Protein AF-A0A0M4EVA5-F1 (afdb_monomer)

Structure (mmCIF, N/CA/C/O backbone):
data_AF-A0A0M4EVA5-F1
#
_entry.id   AF-A0A0M4EVA5-F1
#
loop_
_atom_site.group_PDB
_atom_site.id
_atom_site.type_symbol
_atom_site.label_atom_id
_atom_site.label_alt_id
_atom_site.label_comp_id
_atom_site.label_asym_id
_atom_site.label_entity_id
_atom_site.label_seq_id
_atom_site.pdbx_PDB_ins_code
_atom_site.Cartn_x
_atom_site.Cartn_y
_atom_site.Cartn_z
_atom_site.occupancy
_atom_site.B_iso_or_equiv
_atom_site.auth_seq_id
_atom_site.auth_comp_id
_atom_site.auth_asym_id
_atom_site.auth_atom_id
_atom_site.pdbx_PDB_model_num
ATOM 1 N N . MET A 1 1 ? 34.740 4.693 -28.562 1.00 58.00 1 MET A N 1
ATOM 2 C CA . MET A 1 1 ? 33.469 5.008 -29.243 1.00 58.00 1 MET A CA 1
ATOM 3 C C . MET A 1 1 ? 33.279 6.505 -29.091 1.00 58.00 1 MET A C 1
ATOM 5 O O . MET A 1 1 ? 33.240 6.960 -27.955 1.00 58.00 1 MET A O 1
ATOM 9 N N . GLU A 1 2 ? 33.348 7.270 -30.182 1.00 64.50 2 GLU A N 1
ATOM 10 C CA . GLU A 1 2 ? 33.239 8.733 -30.109 1.00 64.50 2 GLU A CA 1
ATOM 11 C C . GLU A 1 2 ? 31.833 9.131 -29.662 1.00 64.50 2 GLU A C 1
ATOM 13 O O . GLU A 1 2 ? 30.838 8.569 -30.125 1.00 64.50 2 GLU A O 1
ATOM 18 N N . ASN A 1 3 ? 31.762 10.078 -28.727 1.00 66.25 3 ASN A N 1
ATOM 19 C CA . ASN A 1 3 ? 30.496 10.666 -28.321 1.00 66.25 3 ASN A CA 1
ATOM 20 C C . ASN A 1 3 ? 29.874 11.378 -29.529 1.00 66.25 3 ASN A C 1
ATOM 22 O O . ASN A 1 3 ? 30.607 12.024 -30.284 1.00 66.25 3 ASN A O 1
ATOM 26 N N . PRO A 1 4 ? 28.546 11.288 -29.724 1.00 72.50 4 PRO A N 1
ATOM 27 C CA . PRO A 1 4 ? 27.898 12.012 -30.803 1.00 72.50 4 PRO A CA 1
ATOM 28 C C . PRO A 1 4 ? 28.210 13.515 -30.680 1.00 72.50 4 PRO A C 1
ATOM 30 O O . PRO A 1 4 ? 28.296 14.028 -29.561 1.00 72.50 4 PRO A O 1
ATOM 33 N N . PRO A 1 5 ? 28.348 14.238 -31.808 1.00 80.62 5 PRO A N 1
ATOM 34 C CA . PRO A 1 5 ? 28.706 15.661 -31.815 1.00 80.62 5 PRO A CA 1
ATOM 35 C C . PRO A 1 5 ? 27.675 16.542 -31.089 1.00 80.62 5 PRO A C 1
ATOM 37 O O . PRO A 1 5 ? 27.959 17.691 -30.760 1.00 80.62 5 PRO A O 1
ATOM 40 N N . VAL A 1 6 ? 26.486 15.996 -30.815 1.00 83.56 6 VAL A N 1
ATOM 41 C CA . VAL A 1 6 ? 25.446 16.591 -29.979 1.00 83.56 6 VAL A CA 1
ATOM 42 C C . VAL A 1 6 ? 24.968 15.545 -28.975 1.00 83.56 6 VAL A C 1
ATOM 44 O O . VAL A 1 6 ? 24.710 14.395 -29.337 1.00 83.56 6 VAL A O 1
ATOM 47 N N . ALA A 1 7 ? 24.823 15.944 -27.711 1.00 80.19 7 ALA A N 1
ATOM 48 C CA . ALA A 1 7 ? 24.297 15.073 -26.669 1.00 80.19 7 ALA A CA 1
ATOM 49 C C . ALA A 1 7 ? 22.850 14.649 -26.979 1.00 80.19 7 ALA A C 1
ATOM 51 O O . ALA A 1 7 ? 21.992 15.477 -27.291 1.00 80.19 7 ALA A O 1
ATOM 52 N N . ILE A 1 8 ? 22.564 13.351 -26.857 1.00 81.00 8 ILE A N 1
ATOM 53 C CA . ILE A 1 8 ? 21.215 12.813 -27.053 1.00 81.00 8 ILE A CA 1
ATOM 54 C C . ILE A 1 8 ? 20.347 13.216 -25.859 1.00 81.00 8 ILE A C 1
ATOM 56 O O . ILE A 1 8 ? 20.564 12.773 -24.730 1.00 81.00 8 ILE A O 1
ATOM 60 N N . HIS A 1 9 ? 19.339 14.049 -26.107 1.00 86.38 9 HIS A N 1
ATOM 61 C CA . HIS A 1 9 ? 18.430 14.513 -25.067 1.00 86.38 9 HIS A CA 1
ATOM 62 C C . HIS A 1 9 ? 17.294 13.506 -24.821 1.00 86.38 9 HIS A C 1
ATOM 64 O O . HIS A 1 9 ? 16.393 13.362 -25.646 1.00 86.38 9 HIS A O 1
ATOM 70 N N . LYS A 1 10 ? 17.294 12.849 -23.653 1.00 85.31 10 LYS A N 1
ATOM 71 C CA . LYS A 1 10 ? 16.350 11.763 -23.307 1.00 85.31 10 LYS A CA 1
ATOM 72 C C . LYS A 1 10 ? 14.953 12.206 -22.865 1.00 85.31 10 LYS A C 1
ATOM 74 O O . LYS A 1 10 ? 14.091 11.361 -22.661 1.00 85.31 10 LYS A O 1
ATOM 79 N N . ARG A 1 11 ? 14.710 13.511 -22.688 1.00 91.19 11 ARG A N 1
ATOM 80 C CA . ARG A 1 11 ? 13.394 14.059 -22.280 1.00 91.19 11 ARG A CA 1
ATOM 81 C C . ARG A 1 11 ? 12.799 13.392 -21.018 1.00 91.19 11 ARG A C 1
ATOM 83 O O . ARG A 1 11 ? 11.587 13.263 -20.911 1.00 91.19 11 ARG A O 1
ATOM 90 N N . GLY A 1 12 ? 13.645 12.970 -20.073 1.00 89.56 12 GLY A N 1
ATOM 91 C CA . GLY A 1 12 ? 13.220 12.361 -18.803 1.00 89.56 12 GLY A CA 1
ATOM 92 C C . GLY A 1 12 ? 12.962 10.848 -18.836 1.00 89.5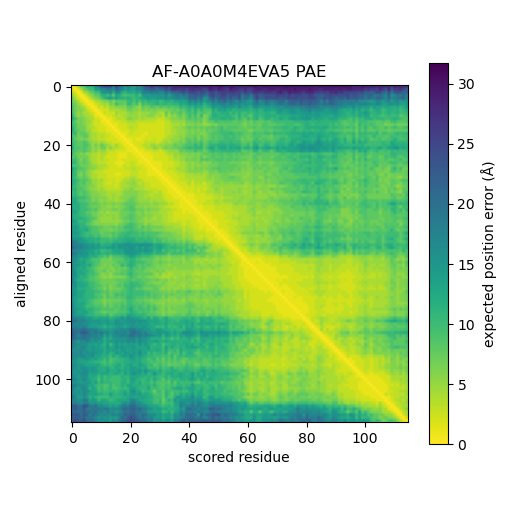6 12 GLY A C 1
ATOM 93 O O . GLY A 1 12 ? 12.638 10.280 -17.797 1.00 89.56 12 GLY A O 1
ATOM 94 N N . VAL A 1 13 ? 13.135 10.181 -19.983 1.00 90.88 13 VAL A N 1
ATOM 95 C CA . VAL A 1 13 ? 13.004 8.718 -20.081 1.00 90.88 13 VAL A CA 1
ATOM 96 C C . VAL A 1 13 ? 14.135 8.037 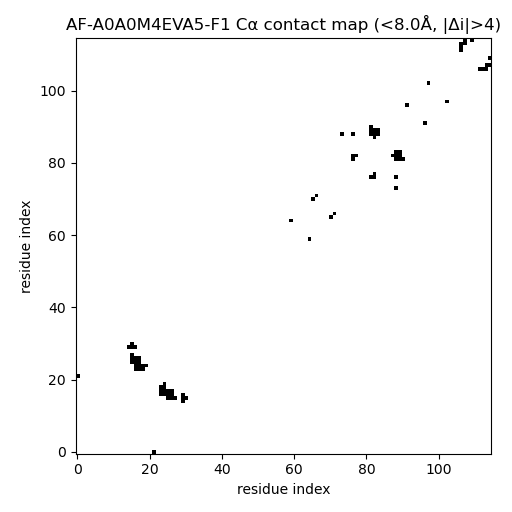-19.302 1.00 90.88 13 VAL A C 1
ATOM 98 O O . VAL A 1 13 ? 15.311 8.341 -19.518 1.00 90.88 13 VAL A O 1
ATOM 101 N N . ARG A 1 14 ? 13.778 7.121 -18.391 1.00 90.38 14 ARG A N 1
ATOM 102 C CA . ARG A 1 14 ? 14.731 6.259 -17.675 1.00 90.38 14 ARG A CA 1
ATOM 103 C C . ARG A 1 14 ? 15.112 5.066 -18.552 1.00 90.38 14 ARG A C 1
ATOM 105 O O . ARG A 1 14 ? 14.254 4.497 -19.217 1.00 90.38 14 ARG A O 1
ATOM 112 N N . ASP A 1 15 ? 16.389 4.695 -18.548 1.00 90.88 15 ASP A N 1
ATOM 113 C CA . ASP A 1 15 ? 16.885 3.585 -19.367 1.00 90.88 15 ASP A CA 1
ATOM 114 C C . ASP A 1 15 ? 16.495 2.220 -18.788 1.00 90.88 15 ASP A C 1
ATOM 116 O O . ASP A 1 15 ? 16.727 1.950 -17.609 1.00 90.88 15 ASP A O 1
ATOM 120 N N . THR A 1 16 ? 16.008 1.330 -19.650 1.00 94.25 16 THR A N 1
ATOM 121 C CA . THR A 1 16 ? 15.684 -0.073 -19.336 1.00 94.25 16 THR A CA 1
ATOM 122 C C . THR A 1 16 ? 16.852 -1.032 -19.600 1.00 94.25 16 THR A C 1
ATOM 124 O O . THR A 1 16 ? 16.742 -2.237 -19.411 1.00 94.25 16 THR A O 1
ATOM 127 N N . GLY A 1 17 ? 18.003 -0.517 -20.026 1.00 93.88 17 GLY A N 1
ATOM 128 C CA . GLY A 1 17 ? 19.131 -1.311 -20.501 1.00 93.88 17 GLY A CA 1
ATOM 129 C C . GLY A 1 17 ? 20.446 -0.540 -20.482 1.00 93.88 17 GLY A C 1
ATOM 130 O O . GLY A 1 17 ? 20.550 0.533 -19.882 1.00 93.88 17 GLY A O 1
ATOM 131 N N . ILE A 1 18 ? 21.469 -1.105 -21.119 1.00 92.50 18 ILE A N 1
ATOM 132 C CA . ILE A 1 18 ? 22.806 -0.512 -21.244 1.00 92.50 18 ILE A CA 1
ATOM 133 C C . ILE A 1 18 ? 23.361 -0.703 -22.659 1.00 92.50 18 ILE A C 1
ATOM 135 O O . ILE A 1 18 ? 22.976 -1.623 -23.374 1.00 92.50 18 ILE A O 1
ATOM 139 N N . MET A 1 19 ? 24.288 0.161 -23.071 1.00 89.75 19 MET A N 1
ATOM 140 C CA . MET A 1 19 ? 24.992 0.022 -24.349 1.00 89.75 19 MET A CA 1
ATOM 141 C C . MET A 1 19 ? 26.214 -0.890 -24.184 1.00 89.75 19 MET A C 1
ATOM 143 O O . MET A 1 19 ? 27.104 -0.577 -23.395 1.00 89.75 19 MET A O 1
ATOM 147 N N . ILE A 1 20 ? 26.294 -1.973 -24.958 1.00 92.50 20 ILE A N 1
ATOM 148 C CA . ILE A 1 20 ? 27.444 -2.887 -25.019 1.00 92.50 20 ILE A CA 1
ATOM 149 C C . ILE A 1 20 ? 27.899 -2.970 -26.478 1.00 92.50 20 ILE A C 1
ATOM 151 O O . ILE A 1 20 ? 27.118 -3.325 -27.354 1.00 92.50 20 ILE A O 1
ATOM 155 N N . ASN A 1 21 ? 29.157 -2.617 -26.763 1.00 91.31 21 ASN A N 1
ATOM 156 C CA . ASN A 1 21 ? 29.740 -2.666 -28.116 1.00 91.31 21 ASN A CA 1
ATOM 157 C C . ASN A 1 21 ? 28.915 -1.935 -29.197 1.00 91.31 21 ASN A C 1
ATOM 159 O O . ASN A 1 21 ? 28.867 -2.353 -30.349 1.00 91.31 21 ASN A O 1
ATOM 163 N N . GLY A 1 22 ? 28.256 -0.835 -28.823 1.00 85.75 22 GLY A N 1
ATOM 164 C CA . GLY A 1 22 ? 27.415 -0.046 -29.726 1.00 85.75 22 GLY A CA 1
ATOM 165 C C . GLY A 1 22 ? 26.007 -0.598 -29.957 1.00 85.75 22 GLY A C 1
ATOM 166 O O . GLY A 1 22 ? 25.230 0.036 -30.665 1.00 85.75 22 GLY A O 1
ATOM 167 N N . GLN A 1 23 ? 25.648 -1.709 -29.313 1.00 90.56 23 GLN A N 1
ATOM 168 C CA . GLN A 1 23 ? 24.299 -2.261 -29.303 1.00 90.56 23 GLN A CA 1
ATOM 169 C C . GLN A 1 23 ? 23.622 -1.986 -27.955 1.00 90.56 23 GLN A C 1
ATOM 171 O O . GLN A 1 23 ? 24.235 -2.148 -26.899 1.00 90.56 23 GLN A O 1
ATOM 176 N N . TYR A 1 24 ? 22.356 -1.566 -27.981 1.00 90.75 24 TYR A N 1
ATOM 177 C CA . TYR A 1 24 ? 21.549 -1.453 -26.766 1.00 90.75 24 TYR A CA 1
ATOM 178 C C . TYR A 1 24 ? 21.077 -2.842 -26.340 1.00 90.75 24 TYR A C 1
ATOM 180 O O . TYR A 1 24 ? 20.472 -3.562 -27.135 1.00 90.75 24 TYR A O 1
ATOM 188 N N . VAL A 1 25 ? 21.377 -3.214 -25.100 1.00 94.88 25 VAL A N 1
ATOM 189 C CA . VAL A 1 25 ? 20.970 -4.478 -24.48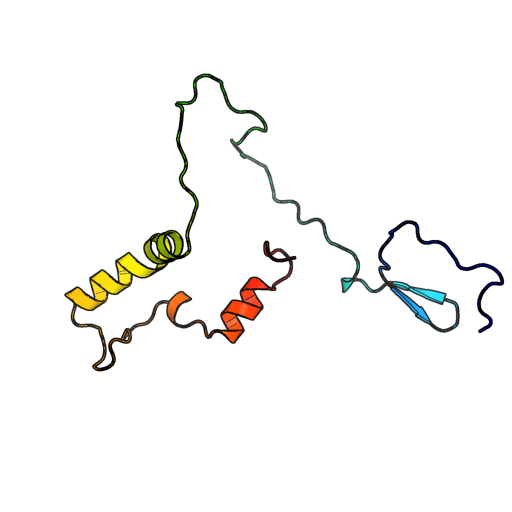8 1.00 94.88 25 VAL A CA 1
ATOM 190 C C . VAL A 1 25 ? 19.993 -4.160 -23.365 1.00 94.88 25 VAL A C 1
ATOM 192 O O . VAL A 1 25 ? 20.348 -3.482 -22.397 1.00 94.88 25 VAL A O 1
ATOM 195 N N . GLU A 1 26 ? 18.758 -4.628 -23.513 1.00 94.62 26 GLU A N 1
ATOM 196 C CA . GLU A 1 26 ? 17.705 -4.491 -22.505 1.00 94.62 26 GLU A CA 1
ATOM 197 C C . GLU A 1 26 ? 17.970 -5.408 -21.304 1.00 94.62 26 GLU A C 1
ATOM 199 O O . GLU A 1 26 ? 18.489 -6.514 -21.451 1.00 94.62 26 GLU A O 1
ATOM 204 N N . ILE A 1 27 ? 17.619 -4.935 -20.106 1.00 93.69 27 ILE A N 1
ATOM 205 C CA . ILE A 1 27 ? 17.712 -5.685 -18.851 1.00 93.69 27 ILE A CA 1
ATOM 206 C C . ILE A 1 27 ? 16.286 -5.836 -18.328 1.00 93.69 27 ILE A C 1
ATOM 208 O O . ILE A 1 27 ? 15.665 -4.840 -17.955 1.00 93.69 27 ILE A O 1
ATOM 212 N N . ALA A 1 28 ? 15.765 -7.063 -18.311 1.00 90.81 28 ALA A N 1
ATOM 213 C CA . ALA A 1 28 ? 14.365 -7.332 -17.983 1.00 90.81 28 ALA A CA 1
ATOM 214 C C . ALA A 1 28 ? 13.962 -6.757 -16.613 1.00 90.81 28 ALA A C 1
ATOM 216 O O . ALA A 1 28 ? 12.919 -6.130 -16.495 1.00 90.81 28 ALA A O 1
ATOM 217 N N . GLU A 1 29 ? 14.836 -6.848 -15.610 1.00 88.62 29 GLU A N 1
ATOM 218 C CA . GLU A 1 29 ? 14.600 -6.355 -14.247 1.00 88.62 29 GLU A CA 1
ATOM 219 C C . GLU A 1 29 ? 14.535 -4.820 -14.142 1.00 88.62 29 GLU A C 1
ATOM 221 O O . GLU A 1 29 ? 14.142 -4.285 -13.106 1.00 88.62 29 GLU A O 1
ATOM 226 N N . LYS A 1 30 ? 14.943 -4.088 -15.189 1.00 88.31 30 LYS A N 1
ATOM 227 C CA . LYS A 1 30 ? 14.806 -2.624 -15.268 1.00 88.31 30 LYS A CA 1
ATOM 228 C C . LYS A 1 30 ? 13.526 -2.178 -15.970 1.00 88.31 30 LYS A C 1
ATOM 230 O O . LYS A 1 30 ? 13.229 -0.982 -15.962 1.00 88.31 30 LYS A O 1
ATOM 235 N N . ILE A 1 31 ? 12.799 -3.094 -16.604 1.00 90.38 31 ILE A N 1
ATOM 236 C CA . ILE A 1 31 ? 11.512 -2.798 -17.226 1.00 90.38 31 ILE A CA 1
ATOM 237 C C . ILE A 1 31 ? 10.454 -2.848 -16.113 1.00 90.38 31 ILE A C 1
ATOM 239 O O . ILE A 1 31 ? 10.348 -3.864 -15.433 1.00 90.38 31 ILE A O 1
ATOM 243 N N . PRO A 1 32 ? 9.704 -1.759 -15.863 1.00 88.06 32 PRO A N 1
ATOM 244 C CA . PRO A 1 32 ? 8.702 -1.755 -14.807 1.00 88.06 32 PRO A CA 1
ATOM 245 C C . PRO A 1 32 ? 7.510 -2.637 -15.191 1.00 88.06 32 PRO A C 1
ATOM 247 O O . PRO A 1 32 ? 6.875 -2.417 -16.224 1.00 88.06 32 PRO A O 1
ATOM 250 N N . ASP A 1 33 ? 7.173 -3.582 -14.318 1.00 86.50 33 ASP A N 1
ATOM 251 C CA . ASP A 1 33 ? 5.976 -4.405 -14.451 1.00 86.50 33 ASP A CA 1
ATOM 252 C C . ASP A 1 33 ? 4.753 -3.694 -13.864 1.00 86.50 33 ASP A C 1
ATOM 254 O O . ASP A 1 33 ? 4.774 -3.187 -12.739 1.00 86.50 33 ASP A O 1
ATOM 258 N N . ILE A 1 34 ? 3.649 -3.691 -14.611 1.00 89.31 34 ILE A N 1
ATOM 259 C CA . ILE A 1 34 ? 2.358 -3.216 -14.109 1.00 89.31 34 ILE A CA 1
ATOM 260 C C . ILE A 1 34 ? 1.625 -4.407 -13.494 1.00 89.31 34 ILE A C 1
ATOM 262 O O . ILE A 1 34 ? 1.072 -5.247 -14.205 1.00 89.31 34 ILE A O 1
ATOM 266 N N . ILE A 1 35 ? 1.600 -4.472 -12.163 1.00 86.94 35 ILE A N 1
ATOM 267 C CA . ILE A 1 35 ? 0.890 -5.524 -11.430 1.00 86.94 35 ILE A CA 1
ATOM 268 C C . ILE A 1 35 ? -0.605 -5.189 -11.386 1.00 86.94 35 ILE A C 1
ATOM 270 O O . ILE A 1 35 ? -1.046 -4.345 -10.607 1.00 86.94 35 ILE A O 1
ATOM 274 N N . VAL A 1 36 ? -1.391 -5.843 -12.245 1.00 92.44 36 VAL A N 1
ATOM 275 C CA . VAL A 1 36 ? -2.846 -5.644 -12.337 1.00 92.44 36 VAL A CA 1
ATOM 276 C C . VAL A 1 36 ? -3.575 -6.745 -11.553 1.00 92.44 36 VAL A C 1
ATOM 278 O O . VAL A 1 36 ? -3.483 -7.911 -11.940 1.00 92.44 36 VAL A O 1
ATOM 281 N N . PRO A 1 37 ? -4.306 -6.420 -10.469 1.00 92.25 37 PRO A N 1
ATOM 282 C CA . PRO A 1 37 ? -5.102 -7.406 -9.741 1.00 92.25 37 PRO A CA 1
ATOM 283 C C . PRO A 1 37 ? -6.369 -7.798 -10.517 1.00 92.25 37 PRO A C 1
ATOM 285 O O . PRO A 1 37 ? -6.901 -7.010 -11.300 1.00 92.25 37 PRO A O 1
ATOM 288 N N . ASP A 1 38 ? -6.901 -8.995 -10.251 1.00 96.25 38 ASP A N 1
ATOM 289 C CA . ASP A 1 38 ? -8.230 -9.379 -10.736 1.00 96.25 38 ASP A CA 1
ATOM 290 C C . ASP A 1 38 ? -9.309 -8.556 -10.015 1.00 96.25 38 ASP A C 1
ATOM 292 O O . ASP A 1 38 ? -9.394 -8.536 -8.786 1.00 96.25 38 ASP A O 1
ATOM 296 N N . LEU A 1 39 ? -10.134 -7.857 -10.793 1.00 96.75 39 LEU A N 1
ATOM 297 C CA . LEU A 1 39 ? -11.205 -6.996 -10.288 1.00 96.75 39 LEU A CA 1
ATOM 298 C C . LEU A 1 39 ? -12.581 -7.672 -10.326 1.00 96.75 39 LEU A C 1
ATOM 300 O O . LEU A 1 39 ? -13.596 -7.021 -10.050 1.00 96.75 39 LEU A O 1
ATOM 304 N N . THR A 1 40 ? -12.646 -8.966 -10.649 1.00 97.44 40 THR A N 1
ATOM 305 C CA . THR A 1 40 ? -13.888 -9.740 -10.630 1.00 97.44 40 THR A CA 1
ATOM 306 C C . THR A 1 40 ? -14.523 -9.684 -9.237 1.00 97.44 40 THR A C 1
ATOM 308 O O . THR A 1 40 ? -13.940 -10.089 -8.237 1.00 97.44 40 THR A O 1
ATOM 311 N N . GLY A 1 41 ? -15.737 -9.133 -9.149 1.00 97.00 41 GLY A N 1
ATOM 312 C CA . GLY A 1 41 ? -16.450 -8.964 -7.876 1.00 97.00 41 GLY A CA 1
ATOM 313 C C . GLY A 1 41 ? -16.026 -7.754 -7.030 1.00 97.00 41 GLY A C 1
ATOM 314 O O . GLY A 1 41 ? -16.544 -7.589 -5.923 1.00 97.00 41 GLY A O 1
ATOM 315 N N . CYS A 1 42 ? -15.150 -6.870 -7.527 1.00 96.94 42 CYS A N 1
ATOM 316 C CA . CYS A 1 42 ? -14.785 -5.644 -6.818 1.00 96.94 42 CYS A CA 1
ATOM 317 C C . CYS A 1 42 ? -16.000 -4.707 -6.659 1.00 96.94 42 CYS A C 1
ATOM 319 O O . CYS A 1 42 ? -16.572 -4.192 -7.627 1.00 96.94 42 CYS A O 1
ATOM 321 N N . LYS A 1 43 ? -16.413 -4.491 -5.403 1.00 97.31 43 LYS A N 1
ATOM 322 C CA . LYS A 1 43 ? -17.576 -3.655 -5.052 1.00 97.31 43 LYS A CA 1
ATOM 323 C C . LYS A 1 43 ? -17.255 -2.162 -5.035 1.00 97.31 43 LYS A C 1
ATOM 325 O O . LYS A 1 43 ? -18.169 -1.355 -5.199 1.00 97.31 43 LYS A O 1
ATOM 330 N N . LEU A 1 44 ? -15.987 -1.805 -4.830 1.00 96.75 44 LEU A N 1
ATOM 331 C CA . LEU A 1 44 ? -15.541 -0.416 -4.766 1.00 96.75 44 LEU A CA 1
ATOM 332 C C . LEU A 1 44 ? -15.739 0.267 -6.123 1.00 96.75 44 LEU A C 1
ATOM 334 O O . LEU A 1 44 ? -15.587 -0.350 -7.180 1.00 96.75 44 LEU A O 1
ATOM 338 N N . LYS A 1 45 ? -16.122 1.544 -6.087 1.00 96.06 45 LYS A N 1
ATOM 339 C CA . LYS A 1 45 ? -16.343 2.380 -7.271 1.00 96.06 45 LYS A CA 1
ATOM 340 C C . LYS A 1 45 ? -15.452 3.622 -7.190 1.00 96.06 45 LYS A C 1
ATOM 342 O O . LYS A 1 45 ? -15.131 4.039 -6.081 1.00 96.06 45 LYS A O 1
ATOM 347 N N . PRO A 1 46 ? -15.094 4.242 -8.331 1.00 97.38 46 PRO A N 1
ATOM 348 C CA . PRO A 1 46 ? -14.260 5.449 -8.345 1.00 97.38 46 PRO A CA 1
ATOM 349 C C . PRO A 1 46 ? -14.878 6.651 -7.617 1.00 97.38 46 PRO A C 1
ATOM 351 O O . PRO A 1 46 ? -14.169 7.586 -7.262 1.00 97.38 46 PRO A O 1
ATOM 354 N N . TYR A 1 47 ? -16.197 6.630 -7.404 1.00 96.44 47 TYR A N 1
ATOM 355 C CA . TYR A 1 47 ? -16.945 7.701 -6.758 1.00 96.44 47 TYR A CA 1
ATOM 356 C C . TYR A 1 47 ? -17.764 7.167 -5.586 1.00 96.44 47 TYR A C 1
ATOM 358 O O . TYR A 1 47 ? -18.259 6.036 -5.613 1.00 96.44 47 TYR A O 1
ATOM 366 N N . VAL A 1 48 ? -17.942 8.022 -4.580 1.00 95.56 48 VAL A N 1
ATOM 367 C CA . VAL A 1 48 ? -18.726 7.753 -3.370 1.00 95.56 48 VAL A CA 1
ATOM 368 C C . VAL A 1 48 ? -20.024 8.565 -3.415 1.00 95.56 48 VAL A C 1
ATOM 370 O O . VAL A 1 48 ? -20.083 9.643 -4.001 1.00 95.56 48 VAL A O 1
ATOM 373 N N . SER A 1 49 ? -21.093 8.032 -2.823 1.00 96.75 49 SER A N 1
ATOM 374 C CA . SER A 1 49 ? -22.387 8.717 -2.735 1.00 96.75 49 SER A CA 1
ATOM 375 C C . SER A 1 49 ? -22.349 9.871 -1.733 1.00 96.75 49 SER A C 1
ATOM 377 O O . SER A 1 49 ? -21.857 9.700 -0.622 1.00 96.75 49 SER A O 1
ATOM 379 N N . TYR A 1 50 ? -23.009 10.985 -2.059 1.00 95.94 50 TYR A N 1
ATOM 380 C CA . TYR A 1 50 ? -23.254 12.096 -1.127 1.00 95.94 50 TYR A CA 1
ATOM 381 C C . TYR A 1 50 ? -24.072 11.712 0.114 1.00 95.94 50 TYR A C 1
ATOM 383 O O . TYR A 1 50 ? -24.143 12.479 1.064 1.00 95.94 50 TYR A O 1
ATOM 391 N N . LYS A 1 51 ? -24.718 10.539 0.113 1.00 95.62 51 LYS A N 1
ATOM 392 C CA . LYS A 1 51 ? -25.445 10.023 1.283 1.00 95.62 51 LYS A CA 1
ATOM 393 C C . LYS A 1 51 ? -24.524 9.399 2.339 1.00 95.62 51 LYS A C 1
ATOM 395 O O . LYS A 1 51 ? -25.024 8.991 3.383 1.00 95.62 51 LYS A O 1
ATOM 400 N N . ALA A 1 52 ? -23.231 9.235 2.051 1.00 94.06 52 ALA A N 1
ATOM 401 C CA . ALA A 1 52 ? -22.280 8.723 3.028 1.00 94.06 52 ALA A CA 1
ATOM 402 C C . ALA A 1 52 ? -22.166 9.699 4.215 1.00 94.06 52 ALA A C 1
ATOM 404 O O . ALA A 1 52 ? -22.195 10.911 3.999 1.00 94.06 52 ALA A O 1
ATOM 405 N N . PRO A 1 53 ? -22.065 9.196 5.457 1.00 94.31 53 PRO A N 1
ATOM 406 C CA . PRO A 1 53 ? -21.875 10.056 6.615 1.00 94.31 53 PRO A CA 1
ATOM 407 C C . PRO A 1 53 ? -20.534 10.786 6.522 1.00 94.31 53 PRO A C 1
ATOM 409 O O . PRO A 1 53 ? -19.559 10.256 5.98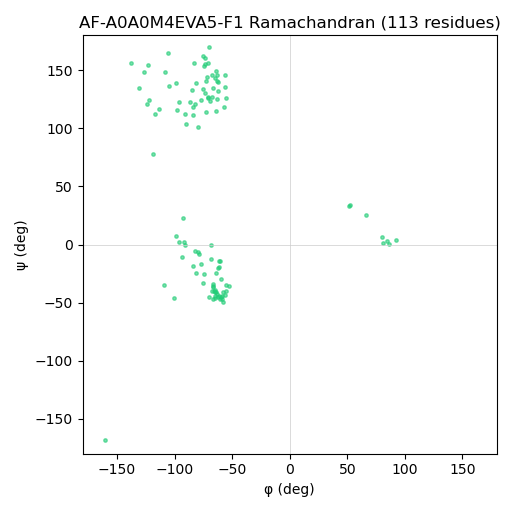6 1.00 94.31 53 PRO A O 1
ATOM 412 N N . GLU A 1 54 ? -20.487 11.990 7.079 1.00 92.81 54 GLU A N 1
ATOM 413 C CA . GLU A 1 54 ? -19.241 12.728 7.229 1.00 92.81 54 GLU A CA 1
ATOM 414 C C . GLU A 1 54 ? -18.375 12.052 8.299 1.00 92.81 54 GLU A C 1
ATOM 416 O O . GLU A 1 54 ? -18.834 11.775 9.409 1.00 92.81 54 GLU A O 1
ATOM 421 N N . VAL A 1 55 ? -17.126 11.749 7.947 1.00 90.56 55 VAL A N 1
ATOM 422 C CA . VAL A 1 55 ? -16.157 11.104 8.836 1.00 90.56 55 VAL A CA 1
ATOM 423 C C . VAL A 1 55 ? -14.945 12.016 8.950 1.00 90.56 55 VAL A C 1
ATOM 425 O O . VAL A 1 55 ? -14.329 12.359 7.944 1.00 90.56 55 VAL A O 1
ATOM 428 N N . VAL A 1 56 ? -14.590 12.388 10.180 1.00 89.69 56 VAL A N 1
ATOM 429 C CA . VAL A 1 56 ? -13.347 13.109 10.468 1.00 89.69 56 VAL A CA 1
ATOM 430 C C . VAL A 1 56 ? -12.268 12.076 10.768 1.00 89.69 56 VAL A C 1
ATOM 432 O O . VAL A 1 56 ? -12.344 11.370 11.772 1.00 89.69 56 VAL A O 1
ATOM 435 N N . GLN A 1 57 ? -11.282 11.969 9.881 1.00 88.19 57 GLN A N 1
ATOM 436 C 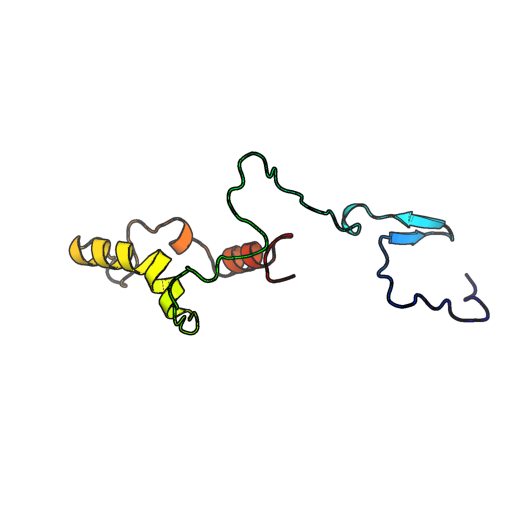CA . GLN A 1 57 ? -10.136 11.085 10.060 1.00 88.19 57 GLN A CA 1
ATOM 437 C C . GLN A 1 57 ? -8.967 11.875 10.653 1.00 88.19 57 GLN A C 1
ATOM 439 O O . GLN A 1 57 ? -8.543 12.882 10.087 1.00 88.19 57 GLN A O 1
ATOM 444 N N . SER A 1 58 ? -8.460 11.428 11.801 1.00 90.94 58 SER A N 1
ATOM 445 C CA . SER A 1 58 ? -7.220 11.949 12.377 1.00 90.94 58 SER A CA 1
ATOM 446 C C . SER A 1 58 ? -6.002 11.454 11.596 1.00 90.94 58 SER A C 1
ATOM 448 O O . SER A 1 58 ? -6.071 10.450 10.884 1.00 90.94 58 SER A O 1
ATOM 450 N N . GLU A 1 59 ? -4.874 12.146 11.751 1.00 93.38 59 GLU A N 1
ATOM 451 C CA . GLU A 1 59 ? -3.591 11.686 11.220 1.00 93.38 59 GLU A CA 1
ATOM 452 C C . GLU A 1 59 ? -3.260 10.288 11.758 1.00 93.38 59 GLU A C 1
ATOM 454 O O . GLU A 1 59 ? -3.449 10.012 12.943 1.00 93.38 59 GLU A O 1
ATOM 459 N N . PHE A 1 60 ? -2.795 9.406 10.872 1.00 92.69 60 PHE A N 1
ATOM 460 C CA . PHE A 1 60 ? -2.394 8.055 11.242 1.00 92.69 60 PHE A CA 1
ATOM 461 C C . PHE A 1 60 ? -0.955 8.064 11.754 1.00 92.69 60 PHE A C 1
ATOM 463 O O . PHE A 1 60 ? -0.030 8.418 11.023 1.00 92.69 60 PHE A O 1
ATOM 470 N N . THR A 1 61 ? -0.763 7.667 13.009 1.00 95.06 61 THR A N 1
ATOM 471 C CA . THR A 1 61 ? 0.534 7.713 13.690 1.00 95.06 61 THR A CA 1
ATOM 472 C C . THR A 1 61 ? 1.165 6.328 13.837 1.00 95.06 61 THR A C 1
ATOM 474 O O . THR A 1 61 ? 0.510 5.288 13.730 1.00 95.06 61 THR A O 1
ATOM 477 N N . SER A 1 62 ? 2.463 6.288 14.153 1.00 93.50 62 SER A N 1
ATOM 478 C CA . SER A 1 62 ? 3.156 5.037 14.497 1.00 93.50 62 SER A CA 1
ATOM 479 C C . SER A 1 62 ? 2.552 4.345 15.724 1.00 93.50 62 SER A C 1
ATOM 481 O O . SER A 1 62 ? 2.575 3.116 15.807 1.00 93.50 62 SER A O 1
ATOM 483 N N . LEU A 1 63 ? 1.969 5.114 16.651 1.00 94.94 63 LEU A N 1
ATOM 484 C CA . LEU A 1 63 ? 1.255 4.582 17.807 1.00 94.94 63 LEU A CA 1
ATOM 485 C C . LEU A 1 63 ? -0.032 3.858 17.390 1.00 94.94 63 LEU A C 1
ATOM 487 O O . LEU A 1 63 ? -0.322 2.793 17.929 1.00 94.94 63 LEU A O 1
ATOM 491 N N . ASP A 1 64 ? -0.771 4.383 16.411 1.00 94.69 64 ASP A N 1
ATOM 492 C CA . ASP A 1 64 ? -1.981 3.731 15.893 1.00 94.69 64 ASP A CA 1
ATOM 493 C C . ASP A 1 64 ? -1.646 2.388 15.244 1.00 94.69 64 ASP A C 1
ATOM 495 O O . ASP A 1 64 ? -2.306 1.382 15.511 1.00 94.69 64 ASP A O 1
ATOM 499 N N . LEU A 1 65 ? -0.563 2.344 14.461 1.00 92.19 65 LEU A N 1
ATOM 500 C CA . LEU A 1 65 ? -0.056 1.104 13.877 1.00 92.19 65 LEU A CA 1
ATOM 501 C C . LEU A 1 65 ? 0.378 0.105 14.957 1.00 92.19 65 LEU A C 1
ATOM 503 O O . LEU A 1 65 ? 0.020 -1.073 14.890 1.00 92.19 65 LEU A O 1
ATOM 507 N N . PHE A 1 66 ? 1.113 0.568 15.974 1.00 94.31 66 PHE A N 1
ATOM 508 C CA . PHE A 1 66 ? 1.520 -0.277 17.096 1.00 94.31 66 PHE A CA 1
ATOM 509 C C . PHE A 1 66 ? 0.305 -0.862 17.824 1.00 94.31 66 PHE A C 1
ATOM 511 O O . PHE A 1 66 ? 0.253 -2.062 18.108 1.00 94.31 66 PHE A O 1
ATOM 518 N N . ASN A 1 67 ? -0.703 -0.028 18.071 1.00 95.19 67 ASN A N 1
ATOM 519 C CA . ASN A 1 67 ? -1.931 -0.439 18.729 1.00 95.19 67 ASN A CA 1
ATOM 520 C C . ASN A 1 67 ? -2.725 -1.444 17.891 1.00 95.19 67 ASN A C 1
ATOM 522 O O . ASN A 1 67 ? -3.203 -2.436 18.439 1.00 95.19 67 ASN A O 1
ATOM 526 N N . ALA A 1 68 ? -2.813 -1.246 16.577 1.00 92.94 68 ALA A N 1
ATOM 527 C CA . ALA A 1 68 ? -3.522 -2.151 15.680 1.00 92.94 68 ALA A CA 1
ATOM 528 C C . ALA A 1 68 ? -2.858 -3.536 15.564 1.00 92.94 68 ALA A C 1
ATOM 530 O O . ALA A 1 68 ? -3.565 -4.537 15.450 1.00 92.94 68 ALA A O 1
ATOM 531 N N . VAL A 1 69 ? -1.520 -3.602 15.591 1.00 92.62 69 VAL A N 1
ATOM 532 C CA . VAL A 1 69 ? -0.772 -4.838 15.291 1.00 92.62 69 VAL A CA 1
ATOM 533 C C . VAL A 1 69 ? -0.288 -5.570 16.546 1.00 92.62 69 VAL A C 1
ATOM 535 O O . VAL A 1 69 ? -0.444 -6.787 16.629 1.00 92.62 69 VAL A O 1
ATOM 538 N N . TYR A 1 70 ? 0.289 -4.861 17.520 1.00 93.06 70 TYR A N 1
ATOM 539 C CA . TYR A 1 70 ? 1.037 -5.476 18.628 1.00 93.06 70 TYR A CA 1
ATOM 540 C C . TYR A 1 70 ? 0.325 -5.390 19.980 1.00 93.06 70 TYR A C 1
ATOM 542 O O . TYR A 1 70 ? 0.426 -6.318 20.785 1.00 93.06 70 TYR A O 1
ATOM 550 N N . SER A 1 71 ? -0.409 -4.302 20.248 1.00 93.50 71 SER A N 1
ATOM 551 C CA . SER A 1 71 ? -0.900 -4.017 21.609 1.00 93.50 71 SER A CA 1
ATOM 552 C C . SER A 1 71 ? -1.738 -5.143 22.214 1.00 93.50 71 SER A C 1
ATOM 554 O O . SER A 1 71 ? -1.536 -5.507 23.372 1.00 93.50 71 SER A O 1
ATOM 556 N N . LYS A 1 72 ? -2.647 -5.732 21.427 1.00 93.62 72 LYS A N 1
ATOM 557 C CA . LYS A 1 72 ? -3.551 -6.785 21.895 1.00 93.62 72 LYS A CA 1
ATOM 558 C C . LYS A 1 72 ? -2.772 -7.971 22.454 1.00 93.62 72 LYS A C 1
ATOM 560 O O . LYS A 1 72 ? -3.050 -8.408 23.568 1.00 93.62 72 LYS A O 1
ATOM 565 N N . LYS A 1 73 ? -1.781 -8.448 21.701 1.00 93.19 73 LYS A N 1
ATOM 566 C CA . LYS A 1 73 ? -0.982 -9.601 22.097 1.00 93.19 73 LYS A CA 1
ATOM 567 C C . LYS A 1 73 ? -0.133 -9.295 23.330 1.00 93.19 73 LYS A C 1
ATOM 569 O O . LYS A 1 73 ? -0.157 -10.061 24.284 1.00 93.19 73 LYS A O 1
ATOM 574 N N . ILE A 1 74 ? 0.549 -8.150 23.352 1.00 93.44 74 ILE A N 1
ATOM 575 C CA . ILE A 1 74 ? 1.394 -7.757 24.491 1.00 93.44 74 ILE A CA 1
ATOM 576 C C . ILE A 1 74 ? 0.573 -7.688 25.788 1.00 93.44 74 ILE A C 1
ATOM 578 O O . ILE A 1 74 ? 1.022 -8.143 26.838 1.00 93.44 74 ILE A O 1
ATOM 582 N N . ILE A 1 75 ? -0.656 -7.163 25.726 1.00 94.06 75 ILE A N 1
ATOM 583 C CA . ILE A 1 75 ? -1.564 -7.118 26.881 1.00 94.06 75 ILE A CA 1
ATOM 584 C C . ILE A 1 75 ? -1.958 -8.531 27.338 1.00 94.06 75 ILE A C 1
ATOM 586 O O . ILE A 1 75 ? -2.055 -8.779 28.542 1.00 94.06 75 ILE A O 1
ATOM 590 N N . GLU A 1 76 ? -2.221 -9.445 26.404 1.00 94.00 76 GLU A N 1
ATOM 591 C CA . GLU A 1 76 ? -2.549 -10.843 26.702 1.00 94.00 76 GLU A CA 1
ATOM 592 C C . GLU A 1 76 ? -1.363 -11.569 27.356 1.00 94.00 76 GLU A C 1
ATOM 594 O O . GLU A 1 76 ? -1.543 -12.188 28.407 1.00 94.00 76 GLU A O 1
ATOM 599 N N . ASP A 1 77 ? -0.151 -11.411 26.822 1.00 93.44 77 ASP A N 1
ATOM 600 C CA . ASP A 1 77 ? 1.069 -12.014 27.369 1.00 93.44 77 ASP A CA 1
ATOM 601 C C . ASP A 1 77 ? 1.415 -11.454 28.753 1.00 93.44 77 ASP A C 1
ATOM 603 O O . ASP A 1 77 ? 1.772 -12.212 29.659 1.00 93.44 77 ASP A O 1
ATOM 607 N N . PHE A 1 78 ? 1.231 -10.144 28.955 1.00 93.12 78 PHE A N 1
ATOM 608 C CA . PHE A 1 78 ? 1.405 -9.506 30.259 1.00 93.12 78 PHE A CA 1
ATOM 609 C C . PHE A 1 78 ? 0.441 -10.086 31.301 1.00 93.12 78 PHE A C 1
ATOM 611 O O . PHE A 1 78 ? 0.855 -10.457 32.398 1.00 93.12 78 PHE A O 1
ATOM 618 N N . LYS A 1 79 ? -0.847 -10.223 30.955 1.00 94.81 79 LYS A N 1
ATOM 619 C CA . LYS A 1 79 ? -1.862 -10.807 31.850 1.00 94.81 79 LYS A CA 1
ATOM 620 C C . LYS A 1 79 ? -1.619 -12.289 32.128 1.00 94.81 79 LYS A C 1
ATOM 622 O O . LYS A 1 79 ? -1.921 -12.752 33.223 1.00 94.81 79 LYS A O 1
ATOM 627 N N . ALA A 1 80 ? -1.098 -13.025 31.150 1.00 93.31 80 ALA A N 1
ATOM 628 C CA . ALA A 1 80 ? -0.803 -14.449 31.266 1.00 93.31 80 ALA A CA 1
ATOM 629 C C . ALA A 1 80 ? 0.545 -14.745 31.950 1.00 93.31 80 ALA A C 1
ATOM 631 O O . ALA A 1 80 ? 0.856 -15.913 32.179 1.00 93.31 80 ALA A O 1
ATOM 632 N N . GLY A 1 81 ? 1.350 -13.723 32.267 1.00 90.94 81 GLY A N 1
ATOM 633 C CA . GLY A 1 81 ? 2.688 -13.903 32.835 1.00 90.94 81 GLY A CA 1
ATOM 634 C C . GLY A 1 81 ? 3.673 -14.561 31.863 1.00 90.94 81 GLY A C 1
ATOM 635 O O . GLY A 1 81 ? 4.625 -15.201 32.299 1.00 90.94 81 GLY A O 1
ATOM 636 N N . LYS A 1 82 ? 3.444 -14.424 30.551 1.00 91.06 82 LYS A N 1
ATOM 637 C CA . LYS A 1 82 ? 4.268 -15.005 29.477 1.00 91.06 82 LYS A CA 1
ATOM 638 C C . LYS A 1 82 ? 5.363 -14.059 28.970 1.00 91.06 82 LYS A C 1
ATOM 640 O O . LYS A 1 82 ? 5.835 -14.185 27.839 1.00 91.06 82 LYS A O 1
ATOM 645 N N . LEU A 1 83 ? 5.754 -13.098 29.796 1.00 90.06 83 LEU A N 1
ATOM 646 C CA . LEU A 1 83 ? 6.881 -12.219 29.521 1.00 90.06 83 LEU A CA 1
ATOM 647 C C . LEU A 1 83 ? 8.105 -12.736 30.271 1.00 90.06 83 LEU A C 1
ATOM 649 O O . LEU A 1 83 ? 8.007 -13.166 31.421 1.00 90.06 83 LEU A O 1
ATOM 653 N N . ALA A 1 84 ? 9.255 -12.703 29.614 1.00 89.12 84 ALA A N 1
ATOM 654 C CA . ALA A 1 84 ? 10.528 -13.011 30.237 1.00 89.12 84 ALA A CA 1
ATOM 655 C C . ALA A 1 84 ? 10.928 -11.902 31.229 1.00 89.12 84 ALA A C 1
ATOM 657 O O . ALA A 1 84 ? 10.315 -10.834 31.301 1.00 89.12 84 ALA A O 1
ATOM 658 N N . SER A 1 85 ? 11.974 -12.146 32.019 1.00 88.62 85 SER A N 1
ATOM 659 C CA . SER A 1 85 ? 12.440 -11.209 33.053 1.00 88.62 85 SER A CA 1
ATOM 660 C C . SER A 1 85 ? 12.910 -9.853 32.510 1.00 88.62 85 SER A C 1
ATOM 662 O O . SER A 1 85 ? 12.979 -8.887 33.264 1.00 88.62 85 SER A O 1
ATOM 664 N N . ASP A 1 86 ? 13.246 -9.782 31.223 1.00 88.38 86 ASP A N 1
ATOM 665 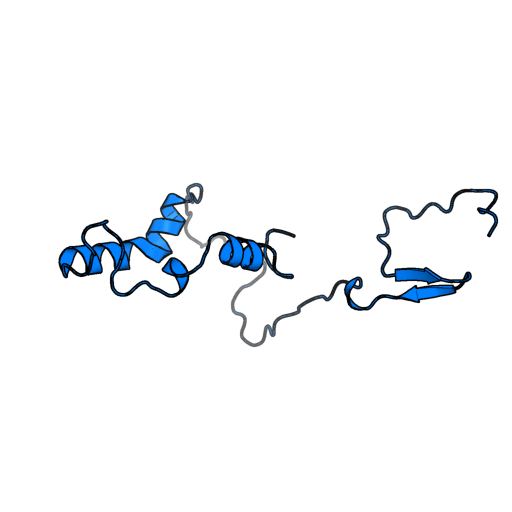C CA . ASP A 1 86 ? 13.640 -8.572 30.494 1.00 88.38 86 ASP A CA 1
ATOM 666 C C . ASP A 1 86 ? 12.453 -7.849 29.824 1.00 88.38 86 ASP A C 1
ATOM 668 O O . ASP A 1 86 ? 12.639 -6.806 29.200 1.00 88.38 86 ASP A O 1
ATOM 672 N N . GLY A 1 87 ? 11.232 -8.379 29.964 1.00 82.44 87 GLY A N 1
ATOM 673 C CA . GLY A 1 87 ? 10.021 -7.844 29.344 1.00 82.44 87 GLY A CA 1
ATOM 674 C C . GLY A 1 87 ? 9.787 -8.303 27.902 1.00 82.44 87 GLY A C 1
ATOM 675 O O . GLY A 1 87 ? 8.815 -7.862 27.290 1.00 82.44 87 GLY A O 1
ATOM 676 N N . SER A 1 88 ? 10.634 -9.182 27.355 1.00 86.38 88 SER A N 1
ATOM 677 C CA . SER A 1 88 ? 10.423 -9.776 26.032 1.00 86.38 88 SER A CA 1
ATOM 678 C C . SER A 1 88 ? 9.326 -10.849 26.053 1.00 86.38 88 SER A C 1
ATOM 680 O O . SER A 1 88 ? 9.048 -11.466 27.084 1.00 86.38 88 SER A O 1
ATOM 682 N N . ALA A 1 89 ? 8.666 -11.071 24.914 1.00 88.44 89 ALA A N 1
ATOM 683 C CA . ALA A 1 89 ? 7.673 -12.133 24.785 1.00 88.44 89 ALA A CA 1
ATOM 684 C C . ALA A 1 89 ? 8.365 -13.503 24.720 1.00 88.44 89 ALA A C 1
ATOM 686 O O . ALA A 1 89 ? 9.261 -13.704 23.902 1.00 88.44 89 ALA A O 1
ATOM 687 N N . ILE A 1 90 ? 7.917 -14.464 25.536 1.00 88.69 90 ILE A N 1
ATOM 688 C CA . ILE A 1 90 ? 8.441 -15.843 25.501 1.00 88.69 90 ILE A CA 1
ATOM 689 C C . ILE A 1 90 ? 8.069 -16.530 24.177 1.00 88.69 90 ILE A C 1
ATOM 691 O O . ILE A 1 90 ? 8.856 -17.291 23.619 1.00 88.69 90 ILE A O 1
ATOM 695 N N . GLU A 1 91 ? 6.875 -16.236 23.657 1.00 88.56 91 GLU A N 1
ATOM 696 C CA . GLU A 1 91 ? 6.355 -16.761 22.390 1.00 88.56 91 GLU A CA 1
ATOM 697 C C . GLU A 1 91 ? 6.106 -15.590 21.422 1.00 88.56 91 GLU A C 1
ATOM 699 O O . GLU A 1 91 ? 4.964 -15.145 21.277 1.00 88.56 91 GLU A O 1
ATOM 704 N N . PRO A 1 92 ? 7.147 -15.021 20.783 1.00 89.00 92 PRO A N 1
ATOM 705 C CA . PRO A 1 92 ? 7.010 -13.822 19.959 1.00 89.00 92 PRO A CA 1
ATOM 706 C C . PRO A 1 92 ? 6.193 -14.090 18.688 1.00 89.00 92 PRO A C 1
ATOM 708 O O . PRO A 1 92 ? 6.223 -15.182 18.122 1.00 89.00 92 PRO A O 1
ATOM 711 N N . SER A 1 93 ? 5.425 -13.093 18.242 1.00 89.00 93 SER A N 1
ATOM 712 C CA . SER A 1 93 ? 4.597 -13.197 17.032 1.00 89.00 93 SER A CA 1
ATOM 713 C C . SER A 1 93 ? 5.487 -13.107 15.789 1.00 89.00 93 SER A C 1
ATOM 715 O O . SER A 1 93 ? 6.601 -12.597 15.893 1.00 89.00 93 SER A O 1
ATOM 717 N N . PRO A 1 94 ? 5.028 -13.534 14.598 1.00 90.44 94 PRO A N 1
ATOM 718 C CA . PRO A 1 94 ? 5.834 -13.416 13.381 1.00 90.44 94 PRO A CA 1
ATOM 719 C C . PRO A 1 94 ? 6.347 -11.992 13.138 1.00 90.44 94 PRO A C 1
ATOM 721 O O . PRO A 1 94 ? 7.474 -11.815 12.699 1.00 90.44 94 PRO A O 1
ATOM 724 N N . ASN A 1 95 ? 5.544 -10.982 13.486 1.00 87.06 95 ASN A N 1
ATOM 725 C CA . ASN A 1 95 ? 5.914 -9.576 13.345 1.00 87.06 95 ASN A CA 1
ATOM 726 C C . ASN A 1 95 ? 6.917 -9.112 14.417 1.00 87.06 95 ASN A C 1
ATOM 728 O O . ASN A 1 95 ? 7.761 -8.274 14.128 1.00 87.06 95 ASN A O 1
ATOM 732 N N . GLU A 1 96 ? 6.848 -9.652 15.638 1.00 88.25 96 GLU A N 1
ATOM 733 C CA . GLU A 1 96 ? 7.810 -9.358 16.718 1.00 88.25 96 GLU A CA 1
ATOM 734 C C . GLU A 1 96 ? 9.164 -10.039 16.505 1.00 88.25 96 GLU A C 1
ATOM 736 O O . GLU A 1 96 ? 10.170 -9.570 17.025 1.00 88.25 96 GLU A O 1
ATOM 741 N N . GLN A 1 97 ? 9.191 -11.148 15.760 1.00 91.06 97 GLN A N 1
ATOM 742 C CA . GLN A 1 97 ? 10.418 -11.879 15.436 1.00 91.06 97 GLN A CA 1
ATOM 743 C C . GLN A 1 97 ? 11.251 -11.202 14.343 1.00 91.06 97 GLN A C 1
ATOM 745 O O . GLN A 1 97 ? 12.426 -11.534 14.197 1.00 91.06 97 GLN A O 1
ATOM 750 N N . LEU A 1 98 ? 10.665 -10.277 13.574 1.00 89.00 98 LEU A N 1
ATOM 751 C CA . LEU A 1 98 ? 11.368 -9.602 12.487 1.00 89.00 98 LEU A CA 1
ATOM 752 C C . LEU A 1 98 ? 12.535 -8.779 13.030 1.00 89.00 98 LEU A C 1
ATOM 754 O O . LEU A 1 98 ? 12.364 -7.887 13.864 1.00 89.00 98 LEU A O 1
ATOM 758 N N . THR A 1 99 ? 13.725 -9.029 12.494 1.00 91.88 99 THR A N 1
ATOM 759 C CA . THR A 1 99 ? 14.875 -8.165 12.758 1.00 91.88 99 THR A CA 1
ATOM 760 C C . THR 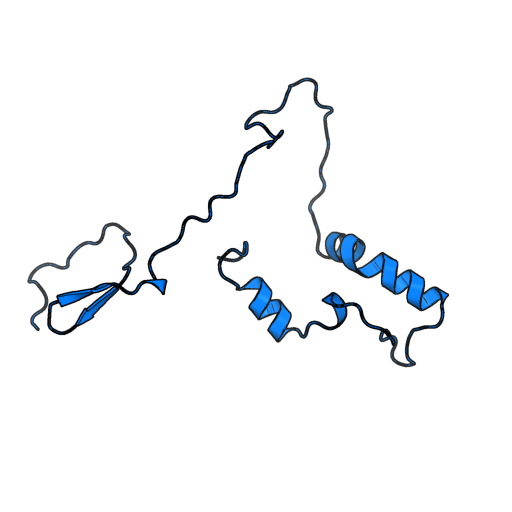A 1 99 ? 14.702 -6.813 12.052 1.00 91.88 99 THR A C 1
ATOM 762 O O . THR A 1 99 ? 14.007 -6.721 11.033 1.00 91.88 99 THR A O 1
ATOM 765 N N . PRO A 1 100 ? 15.360 -5.737 12.529 1.00 89.56 100 PRO A N 1
ATOM 766 C CA . PRO A 1 100 ? 15.306 -4.435 11.861 1.00 89.56 100 PRO A CA 1
ATOM 767 C C . PRO A 1 100 ? 15.736 -4.490 10.388 1.00 89.56 100 PRO A C 1
ATOM 769 O O . PRO A 1 100 ? 15.183 -3.779 9.549 1.00 89.56 100 PRO A O 1
ATOM 772 N N . GLU A 1 101 ? 16.702 -5.351 10.061 1.00 92.25 101 GLU A N 1
ATOM 773 C CA . GLU A 1 101 ? 17.190 -5.540 8.695 1.00 92.25 101 GLU A CA 1
ATOM 774 C C . GLU A 1 101 ? 16.155 -6.239 7.811 1.00 92.25 101 GLU A C 1
ATOM 776 O O . GLU A 1 101 ? 15.896 -5.779 6.701 1.00 92.25 101 GLU A O 1
ATOM 781 N N . GLU A 1 102 ? 15.511 -7.300 8.300 1.00 91.06 102 GLU A N 1
ATOM 782 C CA . GLU A 1 102 ? 14.450 -8.008 7.572 1.00 91.06 102 GLU A CA 1
ATOM 783 C C . GLU A 1 102 ? 13.216 -7.127 7.372 1.00 91.06 102 GLU A C 1
ATOM 785 O O . GLU A 1 102 ? 12.635 -7.107 6.284 1.00 91.06 102 GLU A O 1
ATOM 790 N N . ALA A 1 103 ? 12.846 -6.349 8.393 1.00 86.62 103 ALA A N 1
ATOM 791 C CA . ALA A 1 103 ? 11.769 -5.373 8.303 1.00 86.62 103 ALA A CA 1
ATOM 792 C C . ALA A 1 103 ? 12.082 -4.305 7.244 1.00 86.62 103 ALA A C 1
ATOM 794 O O . ALA A 1 103 ? 11.234 -3.999 6.404 1.00 86.62 103 ALA A O 1
ATOM 795 N N . LEU A 1 104 ? 13.317 -3.788 7.220 1.00 88.31 104 LEU A N 1
ATOM 796 C CA . LEU A 1 104 ? 13.761 -2.826 6.211 1.00 88.31 104 LEU A CA 1
ATOM 797 C C . LEU A 1 104 ? 13.779 -3.438 4.808 1.00 88.31 104 LEU A C 1
ATOM 799 O O . LEU A 1 104 ? 13.324 -2.805 3.859 1.00 88.31 104 LEU A O 1
ATOM 803 N N . GLN A 1 105 ? 14.289 -4.661 4.660 1.00 89.12 105 GLN A N 1
ATOM 804 C CA . GLN A 1 105 ? 14.280 -5.374 3.384 1.00 89.12 105 GLN A CA 1
ATOM 805 C C . GLN A 1 105 ? 12.850 -5.567 2.885 1.00 89.12 105 GLN A C 1
ATOM 807 O O . GLN A 1 105 ? 12.583 -5.286 1.723 1.00 89.12 105 GLN A O 1
ATOM 812 N N . GLY A 1 106 ? 11.925 -5.974 3.762 1.00 85.12 106 GLY A N 1
ATOM 813 C CA . GLY A 1 106 ? 10.499 -6.093 3.463 1.00 85.12 106 GLY A CA 1
ATOM 814 C C . GLY A 1 106 ? 9.883 -4.773 3.012 1.00 85.12 106 GLY A C 1
ATOM 815 O O . GLY A 1 106 ? 9.226 -4.727 1.975 1.00 85.12 106 GLY A O 1
ATOM 816 N N . ALA A 1 107 ? 10.168 -3.692 3.737 1.00 84.44 107 ALA A N 1
ATOM 817 C CA . ALA A 1 107 ? 9.700 -2.354 3.403 1.00 84.44 107 ALA A CA 1
ATOM 818 C C . ALA A 1 107 ? 10.270 -1.840 2.071 1.00 84.44 107 ALA A C 1
ATOM 820 O O . ALA A 1 107 ? 9.648 -1.002 1.430 1.00 84.44 107 ALA A O 1
ATOM 821 N N . ARG A 1 108 ? 11.425 -2.346 1.628 1.00 83.00 108 ARG A N 1
ATOM 822 C CA . ARG A 1 108 ? 12.076 -1.983 0.359 1.00 83.00 108 ARG A CA 1
ATOM 823 C C . ARG A 1 108 ? 11.781 -2.939 -0.802 1.00 83.00 108 ARG A C 1
ATOM 825 O O . ARG A 1 108 ? 12.358 -2.764 -1.874 1.00 83.00 108 ARG A O 1
ATOM 832 N N . LYS A 1 109 ? 10.945 -3.963 -0.605 1.00 82.50 109 LYS A N 1
ATOM 833 C CA . LYS A 1 109 ? 10.589 -4.898 -1.681 1.00 82.50 109 LYS A CA 1
ATOM 834 C C . LYS A 1 109 ? 9.850 -4.173 -2.801 1.00 82.50 109 LYS A C 1
ATOM 836 O O . LYS A 1 109 ? 9.065 -3.266 -2.559 1.00 82.50 109 LYS A O 1
ATOM 841 N N . THR A 1 110 ? 10.071 -4.619 -4.031 1.00 67.88 110 THR A N 1
ATOM 842 C CA . THR A 1 110 ? 9.338 -4.149 -5.207 1.00 67.88 110 THR A CA 1
ATOM 843 C C . THR A 1 110 ? 7.832 -4.324 -4.991 1.00 67.88 110 THR A C 1
ATOM 845 O O . THR A 1 110 ? 7.381 -5.419 -4.656 1.00 67.88 110 THR A O 1
ATOM 848 N N . GLY A 1 111 ? 7.065 -3.240 -5.151 1.00 62.53 111 GLY A N 1
ATOM 849 C CA . GLY A 1 111 ? 5.626 -3.202 -4.863 1.00 62.53 111 GLY A CA 1
ATOM 850 C C . GLY A 1 111 ? 5.256 -2.742 -3.447 1.00 62.53 111 GLY A C 1
ATOM 851 O O . GLY A 1 111 ? 4.076 -2.764 -3.104 1.00 62.53 111 GLY A O 1
ATOM 852 N N . SER A 1 112 ? 6.226 -2.336 -2.621 1.00 67.38 112 SER A N 1
ATOM 853 C CA . SER A 1 112 ? 5.958 -1.581 -1.396 1.00 67.38 112 SER A CA 1
ATOM 854 C C . SER A 1 112 ? 5.806 -0.083 -1.689 1.00 67.38 112 SER A C 1
ATOM 856 O O . SER A 1 112 ? 6.358 0.432 -2.653 1.00 67.38 112 SER A O 1
ATOM 858 N N . ASP A 1 113 ? 5.102 0.631 -0.811 1.00 53.47 113 ASP A N 1
ATOM 859 C CA . ASP A 1 113 ? 4.806 2.071 -0.940 1.00 53.47 113 ASP A CA 1
ATOM 860 C C . ASP A 1 113 ? 6.040 2.994 -0.794 1.00 53.47 113 ASP A C 1
ATOM 862 O O . ASP A 1 113 ? 5.938 4.215 -0.852 1.00 53.47 113 ASP A O 1
ATOM 866 N N . ILE A 1 114 ? 7.233 2.430 -0.564 1.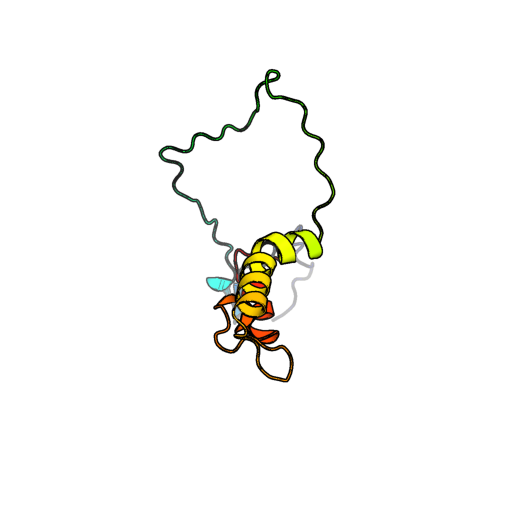00 65.81 114 ILE A N 1
ATOM 867 C CA . ILE A 1 114 ? 8.469 3.209 -0.382 1.00 65.81 114 ILE A CA 1
ATOM 868 C C . ILE A 1 114 ? 9.116 3.586 -1.730 1.00 65.81 114 ILE A C 1
ATOM 870 O O . ILE A 1 114 ? 9.921 4.522 -1.757 1.00 65.81 114 ILE A O 1
ATOM 874 N N . PHE A 1 115 ? 8.774 2.908 -2.837 1.00 50.84 115 PHE A N 1
ATOM 875 C CA . PHE A 1 115 ? 9.401 3.117 -4.152 1.00 50.84 115 PHE A CA 1
ATOM 876 C C . PHE A 1 115 ? 8.437 3.085 -5.336 1.00 50.84 115 PHE A C 1
ATOM 878 O O . PHE A 1 115 ? 7.553 2.204 -5.368 1.00 50.84 115 PHE A O 1
#

Organism: Drosophila busckii (NCBI:txid30019)

InterPro domains:
  IPR019189 Large ribosomal subunit protein mL41 [PF09809] (11-91)
  IPR019189 Large ribosomal subunit protein mL41 [PTHR21338] (10-101)

Radius of gyration: 24.99 Å; Cα contacts (8 Å, |Δi|>4): 43; chains: 1; bounding box: 59×33×65 Å

Nearest PDB structures (foldseek):
  8any-assembly1_9  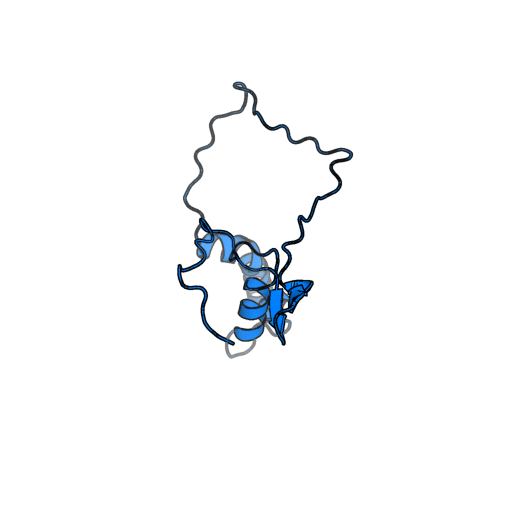TM=8.757E-01  e=1.816E-06  Homo sapiens
  4v1a-assembly1_e  TM=8.337E-01  e=3.916E-06  Sus scrofa
  7nqh-assembly1_Be  TM=7.743E-01  e=2.089E-06  Sus scrofa
  7a5j-assembly1_9  TM=7.780E-01  e=7.872E-06  Homo sapiens
  7a5g-assembly1_93  TM=7.749E-01  e=7.888E-05  Homo sapiens

Sequence (115 aa):
MENPPVAIHKRGVRDTGIMINGQYVEIAEKIPDIIVPDLTGCKLKPYVSYKAPEVVQSEFTSLDLFNAVYSKKIIEDFKAGKLASDGSAIEPSPNEQLTPEEALQGARKTGSDIF

pLDDT: mean 88.62, std 9.0, range [50.84, 97.44]

Secondary structure (DSSP, 8-state):
-PPPSS----TTPPPSEEEETTEEEE-GGGSPP------TT----SS--TTSPP--PPPP-HHHHHIIIIIHHHHHHHHHT-B-TTS-BSS--TTTS--HHHHHHHHTSTTSTT-

Solvent-accessible surface area (backbone atoms only — not comparable to full-atom values): 7949 Å² total; per-residue (Å²): 132,84,76,66,100,60,83,85,82,63,88,82,65,78,76,40,50,50,77,55,97,89,40,80,45,78,38,74,91,54,50,86,79,84,88,76,77,88,62,84,86,62,82,80,64,103,70,80,65,90,84,58,79,90,77,90,79,73,88,87,48,75,64,55,53,43,50,74,72,48,45,67,57,55,54,51,32,59,76,69,64,42,47,45,99,86,68,45,62,72,78,60,47,80,77,70,64,52,47,75,66,58,48,49,52,57,52,66,37,92,90,28,96,78,111

Mean predicted aligned error: 8.46 Å

Foldseek 3Di:
DDDPPDDDDPVPDDDQFDADPNDTDGDPVSDDDDDDDDCVPPPDDPDDDPPDDDDDDDDDDPVNVCCVPPVVVLVVCVVVVQADPVRHGVDDDPVRPDDPVNVVVVCPDPPHPPD